Protein AF-A0A0F8ZFQ4-F1 (afdb_monomer_lite)

Radius of gyration: 12.76 Å; chains: 1; bounding box: 31×24×28 Å

Foldseek 3Di:
DAEFDADDPPDALVVCVVCVVVLPQAEYEYEPAAPRDDPVNVVVRVVVCCRNRNPRYHYDYDHDYRDDDPVVVVVVVD

Structure (mmCIF, N/CA/C/O backbone):
data_AF-A0A0F8ZFQ4-F1
#
_entry.id   AF-A0A0F8ZFQ4-F1
#
loop_
_atom_site.group_PDB
_atom_site.id
_atom_site.type_symbol
_atom_site.label_atom_id
_atom_site.label_alt_id
_atom_site.label_comp_id
_atom_site.label_asym_id
_atom_site.label_entity_id
_atom_site.label_seq_id
_atom_site.pdbx_PDB_ins_code
_atom_site.Cartn_x
_atom_site.Cartn_y
_atom_site.Cartn_z
_atom_site.occupancy
_atom_site.B_iso_or_equiv
_atom_site.auth_seq_id
_atom_site.auth_comp_id
_atom_site.auth_asym_id
_atom_site.auth_atom_id
_atom_site.pdbx_PDB_model_num
ATOM 1 N N . VAL A 1 1 ? -7.013 -0.039 -2.480 1.00 85.00 1 VAL A N 1
ATOM 2 C CA . VAL A 1 1 ? -5.989 -0.705 -3.316 1.00 85.00 1 VAL A CA 1
ATOM 3 C C . VAL A 1 1 ? -4.919 0.316 -3.653 1.00 85.00 1 VAL A C 1
ATOM 5 O O . VAL A 1 1 ? -5.281 1.401 -4.091 1.00 85.00 1 VAL A O 1
ATOM 8 N N . LEU A 1 2 ? -3.649 -0.012 -3.420 1.00 86.00 2 LEU A N 1
ATOM 9 C CA . LEU A 1 2 ? -2.486 0.744 -3.893 1.00 86.00 2 LEU A CA 1
ATOM 10 C C . LEU A 1 2 ? -1.822 -0.093 -4.992 1.00 86.00 2 LEU A C 1
ATOM 12 O O . LEU A 1 2 ? -1.498 -1.251 -4.748 1.00 86.00 2 LEU A O 1
ATOM 16 N N . TYR A 1 3 ? -1.682 0.442 -6.203 1.00 83.88 3 TYR A N 1
ATOM 17 C CA . TYR A 1 3 ? -1.176 -0.306 -7.355 1.00 83.88 3 TYR A CA 1
ATOM 18 C C . TYR A 1 3 ? -0.016 0.456 -7.981 1.00 83.88 3 TYR A C 1
ATOM 20 O O . TYR A 1 3 ? -0.242 1.536 -8.519 1.00 83.88 3 TYR A O 1
ATOM 28 N N . ALA A 1 4 ? 1.165 -0.167 -7.974 1.00 72.94 4 ALA A N 1
ATOM 29 C CA . ALA A 1 4 ? 2.422 0.325 -8.533 1.00 72.94 4 ALA A CA 1
ATOM 30 C C . ALA A 1 4 ? 2.894 1.692 -7.981 1.00 72.94 4 ALA A C 1
ATOM 32 O O . ALA A 1 4 ? 2.121 2.605 -7.705 1.00 72.94 4 ALA A O 1
ATOM 33 N N . GLY A 1 5 ? 4.210 1.850 -7.835 1.00 74.88 5 GLY A N 1
ATOM 34 C CA . GLY A 1 5 ? 4.821 3.099 -7.371 1.00 74.88 5 GLY A CA 1
ATOM 35 C C . GLY A 1 5 ? 5.065 3.181 -5.863 1.00 74.88 5 GLY A C 1
ATOM 36 O O . GLY A 1 5 ? 4.897 2.215 -5.121 1.00 74.88 5 GLY A O 1
ATOM 37 N N . GLY A 1 6 ? 5.551 4.347 -5.432 1.00 80.44 6 GLY A N 1
ATOM 38 C CA . GLY A 1 6 ? 5.958 4.609 -4.053 1.00 80.44 6 GLY A CA 1
ATOM 39 C C . GLY A 1 6 ? 4.932 5.414 -3.262 1.00 80.44 6 GLY A C 1
ATOM 40 O O . GLY A 1 6 ? 4.153 6.189 -3.816 1.00 80.44 6 GLY A O 1
ATOM 41 N N . ILE A 1 7 ? 4.982 5.263 -1.945 1.00 86.44 7 ILE A N 1
ATOM 42 C CA . ILE A 1 7 ? 4.151 5.973 -0.983 1.00 86.44 7 ILE A CA 1
ATOM 43 C C . ILE A 1 7 ? 4.743 7.369 -0.724 1.00 86.44 7 ILE A C 1
ATOM 45 O O . ILE A 1 7 ? 5.916 7.470 -0.319 1.00 86.44 7 ILE A O 1
ATOM 49 N N . PRO A 1 8 ? 3.951 8.441 -0.929 1.00 87.94 8 PRO A N 1
ATOM 50 C CA . PRO A 1 8 ? 4.343 9.810 -0.603 1.00 87.94 8 PRO A CA 1
ATOM 51 C C . PRO A 1 8 ? 4.768 9.955 0.865 1.00 87.94 8 PRO A C 1
ATOM 53 O O . PRO A 1 8 ? 4.222 9.299 1.751 1.00 87.94 8 PRO A O 1
ATOM 56 N N . ASN A 1 9 ? 5.757 10.809 1.131 1.00 87.44 9 ASN A N 1
ATOM 57 C CA . ASN A 1 9 ? 6.278 11.015 2.491 1.00 87.44 9 ASN A CA 1
ATOM 58 C C . ASN A 1 9 ? 5.356 11.903 3.343 1.00 87.44 9 ASN A C 1
ATOM 60 O O . ASN A 1 9 ? 5.519 11.979 4.556 1.00 87.44 9 ASN A O 1
ATOM 64 N N . GLU A 1 10 ? 4.429 12.596 2.692 1.00 92.00 10 GLU A N 1
ATOM 65 C CA . GLU A 1 10 ? 3.477 13.538 3.269 1.00 92.00 10 GLU A CA 1
ATOM 66 C C . GLU A 1 10 ? 2.291 12.838 3.948 1.00 92.00 10 GLU A C 1
ATOM 68 O O . GLU A 1 10 ? 1.501 13.495 4.617 1.00 92.00 10 GLU A O 1
ATOM 73 N N . LEU A 1 11 ? 2.149 11.524 3.754 1.00 91.19 11 LEU A N 1
ATOM 74 C CA . LEU A 1 11 ? 1.071 10.735 4.336 1.00 91.19 11 LEU A CA 1
ATOM 75 C C . LEU A 1 11 ? 1.386 10.343 5.780 1.00 91.19 11 LEU A C 1
ATOM 77 O O . LEU A 1 11 ? 2.497 9.910 6.104 1.00 91.19 11 LEU A O 1
ATOM 81 N N . HIS A 1 12 ? 0.367 10.413 6.630 1.00 92.25 12 HIS A N 1
ATOM 82 C CA . HIS A 1 12 ? 0.433 10.023 8.030 1.00 92.25 12 HIS A CA 1
ATOM 83 C C . HIS A 1 12 ? -0.589 8.928 8.348 1.00 92.25 12 HIS A C 1
ATOM 85 O O . HIS A 1 12 ? -1.642 8.822 7.725 1.00 92.25 12 HIS A O 1
ATOM 91 N N . ALA A 1 13 ? -0.308 8.110 9.365 1.00 90.75 13 ALA A N 1
ATOM 92 C CA . ALA A 1 13 ? -1.211 7.033 9.784 1.00 90.75 13 ALA A CA 1
ATOM 93 C C . ALA A 1 13 ? -2.616 7.549 10.164 1.00 90.75 13 ALA A C 1
ATOM 95 O O . ALA A 1 13 ? -3.621 6.884 9.912 1.00 90.75 13 ALA A O 1
ATOM 96 N N . SER A 1 14 ? -2.693 8.768 10.713 1.00 92.81 14 SER A N 1
ATOM 97 C CA . SER A 1 14 ? -3.948 9.450 11.050 1.00 92.81 14 SER A CA 1
ATOM 98 C C . SER A 1 14 ? -4.869 9.646 9.847 1.00 92.81 14 SER A C 1
ATOM 100 O O . SER A 1 14 ? -6.089 9.588 9.998 1.00 92.81 14 SER A O 1
ATOM 102 N N . ASP A 1 15 ? -4.303 9.815 8.648 1.00 92.44 15 ASP A N 1
ATOM 103 C CA . ASP A 1 15 ? -5.071 10.015 7.414 1.00 92.44 15 ASP A CA 1
ATOM 104 C C . ASP A 1 15 ? -5.877 8.767 7.035 1.00 92.44 15 ASP A C 1
ATOM 106 O O . ASP A 1 15 ? -6.846 8.852 6.282 1.00 92.44 15 ASP A O 1
ATOM 110 N N . PHE A 1 16 ? -5.512 7.604 7.585 1.00 91.62 16 PHE A N 1
ATOM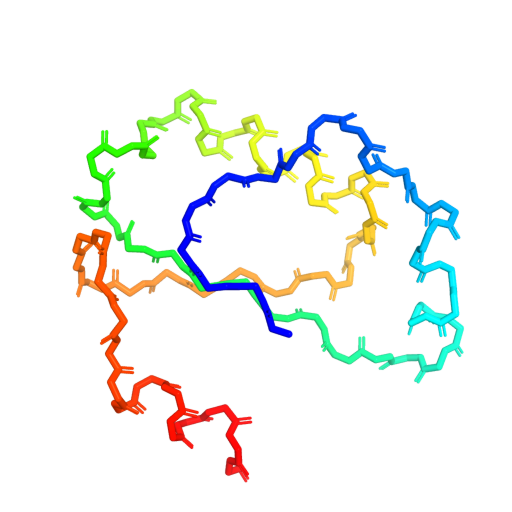 111 C CA . PHE A 1 16 ? -6.114 6.310 7.272 1.00 91.62 16 PHE A CA 1
ATOM 112 C C . PHE A 1 16 ? -6.815 5.653 8.463 1.00 91.62 16 PHE A C 1
ATOM 114 O O . PHE A 1 16 ? -7.338 4.546 8.328 1.00 91.62 16 PHE A O 1
ATOM 121 N N . GLU A 1 17 ? -6.907 6.327 9.615 1.00 91.12 17 GLU A N 1
ATOM 122 C CA . GLU A 1 17 ? -7.543 5.777 10.820 1.00 91.12 17 GLU A CA 1
ATOM 123 C C . GLU A 1 17 ? -8.956 5.241 10.562 1.00 91.12 17 GLU A C 1
ATOM 125 O O . GLU A 1 17 ? -9.341 4.202 11.099 1.00 91.12 17 GLU A O 1
ATOM 130 N N . TYR A 1 18 ? -9.741 5.939 9.739 1.00 92.62 18 TYR A N 1
ATOM 131 C CA . TYR A 1 18 ? -11.107 5.534 9.414 1.00 92.62 18 TYR A CA 1
ATOM 132 C C . TYR A 1 18 ? -11.152 4.218 8.619 1.00 92.62 18 TYR A C 1
ATOM 134 O O . TYR A 1 18 ? -12.064 3.421 8.825 1.00 92.62 18 TYR A O 1
ATOM 142 N N . LEU A 1 19 ? -10.159 3.949 7.761 1.00 90.69 19 LEU A N 1
ATOM 143 C CA . LEU A 1 19 ? -10.048 2.679 7.035 1.00 90.69 19 LEU A CA 1
ATOM 144 C C . LEU A 1 19 ? -9.747 1.532 7.998 1.00 90.69 19 LEU A C 1
ATOM 146 O O . LEU A 1 19 ? -10.348 0.466 7.900 1.00 90.69 19 LEU A O 1
ATOM 150 N N . ILE A 1 20 ? -8.858 1.768 8.964 1.00 86.62 20 ILE A N 1
ATOM 151 C CA . ILE A 1 20 ? -8.491 0.767 9.969 1.00 86.62 20 ILE A CA 1
ATOM 152 C C . ILE A 1 20 ? -9.667 0.454 10.901 1.00 86.62 20 ILE A C 1
ATOM 154 O O . ILE A 1 20 ? -9.889 -0.723 11.208 1.00 86.62 20 ILE A O 1
ATOM 158 N N . LYS A 1 21 ? -10.419 1.485 11.320 1.00 90.00 21 LYS A N 1
ATOM 159 C CA . LYS A 1 21 ? -11.630 1.367 12.155 1.00 90.00 21 LYS A CA 1
ATOM 160 C C . LYS A 1 21 ? -12.755 0.612 11.448 1.00 90.00 21 LYS A C 1
ATOM 162 O O . LYS A 1 21 ? -13.464 -0.142 12.099 1.00 90.00 21 LYS A O 1
ATOM 167 N N . ASN A 1 22 ? -12.881 0.781 10.134 1.00 92.50 22 ASN A N 1
ATOM 168 C CA . ASN A 1 22 ? -13.881 0.089 9.318 1.00 92.50 22 ASN A CA 1
ATOM 169 C C . ASN A 1 22 ? -13.419 -1.289 8.819 1.00 92.50 22 ASN A C 1
ATOM 171 O O . ASN A 1 22 ? -14.082 -1.872 7.967 1.00 92.50 22 ASN A O 1
ATOM 175 N N . GLU A 1 23 ? -12.279 -1.793 9.307 1.00 88.38 23 GLU A N 1
ATOM 176 C CA . GLU A 1 23 ? -11.697 -3.074 8.882 1.00 88.38 23 GLU A CA 1
ATOM 177 C C . GLU A 1 23 ? -11.524 -3.187 7.358 1.00 88.38 23 GLU A C 1
ATOM 179 O O . GLU A 1 23 ? -11.595 -4.270 6.778 1.00 88.38 23 GLU A O 1
ATOM 184 N N . THR A 1 24 ? -11.270 -2.055 6.695 1.00 90.38 24 THR A N 1
ATOM 185 C CA . THR A 1 24 ? -11.102 -2.013 5.247 1.00 90.38 24 THR A CA 1
ATOM 186 C C . THR A 1 24 ? -9.903 -2.859 4.839 1.00 90.38 24 THR A C 1
ATOM 188 O O . THR A 1 24 ? -8.789 -2.664 5.329 1.00 90.38 24 THR A O 1
ATOM 191 N N . LYS A 1 25 ? -10.116 -3.756 3.874 1.00 88.81 25 LYS A N 1
ATOM 192 C CA . LYS A 1 25 ? -9.037 -4.524 3.260 1.00 88.81 25 LYS A CA 1
AT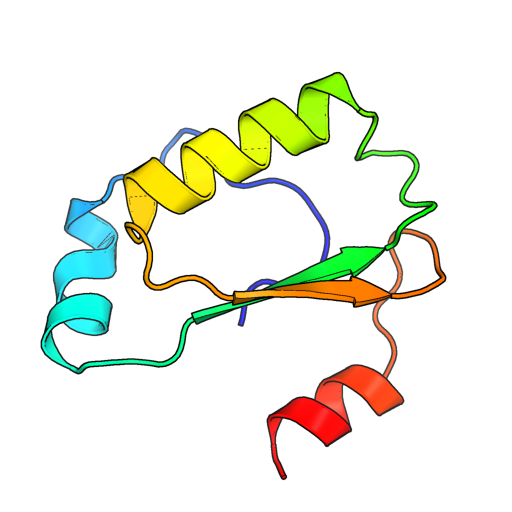OM 193 C C . LYS A 1 25 ? -8.096 -3.598 2.485 1.00 88.81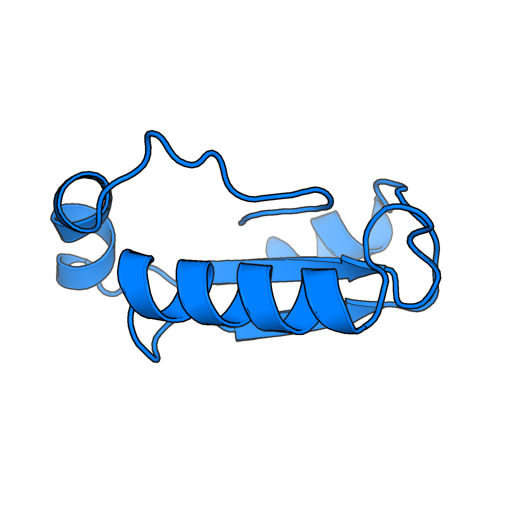 25 LYS A C 1
ATOM 195 O O . LYS A 1 25 ? -8.508 -2.906 1.550 1.00 88.81 25 LYS A O 1
ATOM 200 N N . ILE A 1 26 ? -6.817 -3.611 2.852 1.00 89.75 26 ILE A N 1
ATOM 201 C CA . ILE A 1 26 ? -5.768 -2.830 2.194 1.00 89.75 26 ILE A CA 1
ATOM 202 C C . ILE A 1 26 ? -4.900 -3.800 1.401 1.00 89.75 26 ILE A C 1
ATOM 204 O O . ILE A 1 26 ? -4.231 -4.651 1.972 1.00 89.75 26 ILE A O 1
ATOM 208 N N . SER A 1 27 ? -4.922 -3.675 0.078 1.00 89.00 27 SER A N 1
ATOM 209 C CA . SER A 1 27 ? -4.110 -4.494 -0.827 1.00 89.00 27 SER A CA 1
ATOM 210 C C . SER A 1 27 ? -3.151 -3.617 -1.610 1.00 89.00 27 SER A C 1
ATOM 212 O O . SER A 1 27 ? -3.552 -2.567 -2.130 1.00 89.00 27 SER A O 1
ATOM 214 N N . ILE A 1 28 ? -1.903 -4.066 -1.684 1.00 87.88 28 ILE A N 1
ATOM 215 C CA . ILE A 1 28 ? -0.779 -3.374 -2.303 1.00 87.88 28 ILE A CA 1
ATOM 216 C C . ILE A 1 28 ? -0.229 -4.272 -3.396 1.00 87.88 28 ILE A C 1
ATOM 218 O O . ILE A 1 28 ? 0.172 -5.395 -3.116 1.00 87.88 28 ILE A O 1
ATOM 222 N N . LEU A 1 29 ? -0.236 -3.792 -4.634 1.00 87.38 29 LEU A N 1
ATOM 223 C CA . LEU A 1 29 ? 0.183 -4.553 -5.802 1.00 87.38 29 LEU A CA 1
ATOM 224 C C . LEU A 1 29 ? 1.449 -3.936 -6.386 1.00 87.38 29 LEU A C 1
ATOM 226 O O . LEU A 1 29 ? 1.449 -2.757 -6.746 1.00 87.38 29 LEU A O 1
ATOM 230 N N . VAL A 1 30 ? 2.510 -4.734 -6.500 1.00 86.69 30 VAL A N 1
ATOM 231 C CA . VAL A 1 30 ? 3.800 -4.303 -7.061 1.00 86.69 30 VAL A CA 1
ATOM 232 C C . VAL A 1 30 ? 4.367 -5.343 -8.023 1.00 86.69 30 VAL A C 1
ATOM 234 O O . VAL A 1 30 ? 4.214 -6.546 -7.813 1.00 86.69 30 VAL A O 1
ATOM 237 N N . GLY A 1 31 ? 5.027 -4.873 -9.080 1.00 85.75 31 GLY A N 1
ATOM 238 C CA . GLY A 1 31 ? 5.751 -5.730 -10.014 1.00 85.75 31 GLY A CA 1
ATOM 239 C C . GLY A 1 31 ? 7.101 -6.161 -9.437 1.00 85.75 31 GLY A C 1
ATOM 240 O O . GLY A 1 31 ? 7.814 -5.356 -8.836 1.00 85.75 31 GLY A O 1
ATOM 241 N N . ASP A 1 32 ? 7.481 -7.425 -9.609 1.00 82.75 32 ASP A N 1
ATOM 242 C CA . ASP A 1 32 ? 8.779 -7.954 -9.166 1.00 82.75 32 ASP A CA 1
ATOM 243 C C . ASP A 1 32 ? 9.979 -7.373 -9.939 1.00 82.75 32 ASP A C 1
ATOM 245 O O . ASP A 1 32 ? 11.088 -7.299 -9.390 1.00 82.75 32 ASP A O 1
ATOM 249 N N . LYS A 1 33 ? 9.730 -6.927 -11.176 1.00 82.25 33 LYS A N 1
ATOM 250 C CA . LYS A 1 33 ? 10.667 -6.309 -12.124 1.00 82.25 33 LYS A CA 1
ATOM 251 C C . LYS A 1 33 ? 10.425 -4.806 -12.273 1.00 82.25 33 LYS A C 1
ATOM 253 O O . LYS A 1 33 ? 10.868 -4.212 -13.254 1.00 82.25 33 LYS A O 1
ATOM 258 N N . ASP A 1 34 ? 9.702 -4.185 -11.344 1.00 80.44 34 ASP A N 1
ATOM 259 C CA . ASP A 1 34 ? 9.535 -2.733 -11.335 1.00 80.44 34 ASP A CA 1
ATOM 260 C C . ASP A 1 34 ? 10.908 -2.067 -11.119 1.00 80.44 34 ASP A C 1
ATOM 262 O O . ASP A 1 34 ? 11.551 -2.227 -10.077 1.00 80.44 34 ASP A O 1
ATOM 266 N N . GLU A 1 35 ? 11.372 -1.346 -12.142 1.00 76.38 35 GLU A N 1
ATOM 267 C CA . GLU A 1 35 ? 12.680 -0.683 -12.174 1.00 76.38 35 GLU A CA 1
ATOM 268 C C . GLU A 1 35 ? 12.814 0.430 -11.123 1.00 76.38 35 GLU A C 1
ATOM 270 O O . GLU A 1 35 ? 13.927 0.791 -10.733 1.00 76.38 35 GLU A O 1
ATOM 275 N N . TYR A 1 36 ? 11.687 0.922 -10.601 1.00 76.00 36 TYR A N 1
ATOM 276 C CA . TYR A 1 36 ? 11.636 1.919 -9.538 1.00 76.00 36 TYR A CA 1
ATOM 277 C C . TYR A 1 36 ? 11.626 1.292 -8.131 1.00 76.00 36 TYR A C 1
ATOM 279 O O . TYR A 1 36 ? 11.818 2.002 -7.140 1.00 76.00 36 TYR A O 1
ATOM 287 N N . LEU A 1 37 ? 11.457 -0.034 -8.019 1.00 75.94 37 LEU A N 1
ATOM 288 C CA . LEU A 1 37 ? 11.454 -0.798 -6.764 1.00 75.94 37 LEU A CA 1
ATOM 289 C C . LEU A 1 37 ? 12.676 -1.725 -6.667 1.00 75.94 37 LEU A C 1
ATOM 291 O O . LEU A 1 37 ? 12.578 -2.960 -6.653 1.00 75.94 37 LEU A O 1
ATOM 295 N N . ASN A 1 38 ? 13.853 -1.117 -6.517 1.00 78.19 38 ASN A N 1
ATOM 296 C CA . ASN A 1 38 ? 15.049 -1.842 -6.085 1.00 78.19 38 ASN A CA 1
ATOM 297 C C . ASN A 1 38 ? 14.874 -2.411 -4.653 1.00 78.19 38 ASN A C 1
ATOM 299 O O . ASN A 1 38 ? 13.946 -2.043 -3.930 1.00 78.19 38 ASN A O 1
ATOM 303 N N . GLU A 1 39 ? 15.736 -3.340 -4.229 1.00 79.38 39 GLU A N 1
ATOM 304 C CA . GLU A 1 39 ? 15.584 -4.035 -2.936 1.00 79.38 39 GLU A CA 1
ATOM 305 C C . GLU A 1 39 ? 15.533 -3.087 -1.725 1.00 79.38 39 GLU A C 1
ATOM 307 O O . GLU A 1 39 ? 14.737 -3.287 -0.805 1.00 79.38 39 GLU A O 1
ATOM 312 N N . GLU A 1 40 ? 16.354 -2.035 -1.721 1.00 84.94 40 GLU A N 1
ATOM 313 C CA . GLU A 1 40 ? 16.367 -1.033 -0.649 1.00 84.94 40 GLU A CA 1
ATOM 314 C C . GLU A 1 40 ? 15.070 -0.222 -0.615 1.00 84.94 40 GLU A C 1
ATOM 316 O O . GLU A 1 40 ? 14.501 0.036 0.455 1.00 84.94 40 GLU A O 1
ATOM 321 N N . ARG A 1 41 ? 14.559 0.139 -1.797 1.00 83.81 41 ARG A N 1
ATOM 322 C CA . ARG A 1 41 ? 13.303 0.864 -1.925 1.00 83.81 41 ARG A CA 1
ATOM 323 C C . ARG A 1 41 ? 12.136 0.001 -1.481 1.00 83.81 41 ARG A C 1
ATOM 325 O O . ARG A 1 41 ? 11.320 0.495 -0.715 1.00 83.81 41 ARG A O 1
ATOM 332 N N . ARG A 1 42 ? 12.098 -1.287 -1.839 1.00 81.62 42 ARG A N 1
ATOM 333 C CA . ARG A 1 42 ? 11.066 -2.220 -1.349 1.00 81.62 42 ARG A CA 1
ATOM 334 C C . ARG A 1 42 ? 11.019 -2.264 0.171 1.00 81.62 42 ARG A C 1
ATOM 336 O O . ARG A 1 42 ? 9.940 -2.138 0.736 1.00 81.62 42 ARG A O 1
ATOM 343 N N . LYS A 1 43 ? 12.173 -2.376 0.837 1.00 85.25 43 LYS A N 1
ATOM 344 C CA . LYS A 1 43 ? 12.235 -2.362 2.309 1.00 85.25 43 LYS A CA 1
ATOM 345 C C . LYS A 1 43 ? 11.696 -1.053 2.882 1.00 85.25 43 LYS A C 1
ATOM 347 O O . LYS A 1 43 ? 10.919 -1.074 3.829 1.00 85.25 43 LYS A O 1
ATOM 352 N N . THR A 1 44 ? 12.076 0.077 2.289 1.00 88.06 44 THR A N 1
ATOM 353 C CA . THR A 1 44 ? 11.611 1.399 2.736 1.00 88.06 44 THR A CA 1
ATOM 354 C C . THR A 1 44 ? 10.104 1.562 2.549 1.00 88.06 44 THR A C 1
ATOM 356 O O . THR A 1 44 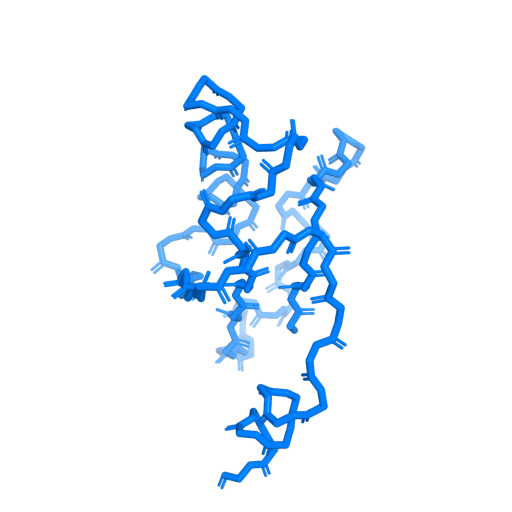? 9.419 2.044 3.446 1.00 88.06 44 THR A O 1
ATOM 359 N N . GLU A 1 45 ? 9.573 1.141 1.404 1.00 87.31 45 GLU A N 1
ATOM 360 C CA . GLU A 1 45 ? 8.141 1.199 1.119 1.00 87.31 45 GLU A CA 1
ATOM 361 C C . GLU A 1 45 ? 7.354 0.247 2.027 1.00 87.31 45 GLU A C 1
ATOM 363 O O . GLU A 1 45 ? 6.341 0.660 2.579 1.00 87.31 45 GLU A O 1
ATOM 368 N N . MET A 1 46 ? 7.852 -0.964 2.298 1.00 84.00 46 MET A N 1
ATOM 369 C CA . MET A 1 46 ? 7.247 -1.870 3.286 1.00 84.00 46 MET A CA 1
ATOM 370 C C . MET A 1 46 ? 7.185 -1.244 4.684 1.00 84.00 46 MET A C 1
ATOM 372 O O . MET A 1 46 ? 6.140 -1.286 5.320 1.00 84.00 46 MET A O 1
ATOM 376 N N . LEU A 1 47 ? 8.254 -0.581 5.135 1.00 88.88 47 LEU A N 1
ATOM 377 C CA . LEU A 1 47 ? 8.235 0.126 6.420 1.00 88.88 47 LEU A CA 1
ATOM 378 C C . LEU A 1 47 ? 7.213 1.271 6.437 1.00 88.88 47 LEU A C 1
ATOM 380 O O . LEU A 1 47 ? 6.553 1.494 7.449 1.00 88.88 47 LEU A O 1
ATOM 384 N N . LYS A 1 48 ? 7.056 2.002 5.328 1.00 89.94 48 LYS A N 1
ATOM 385 C CA . LYS A 1 48 ? 6.022 3.042 5.216 1.00 89.94 48 LYS A CA 1
ATOM 386 C C . LYS A 1 48 ? 4.618 2.453 5.261 1.00 89.94 48 LYS A C 1
ATOM 388 O O . LYS A 1 48 ? 3.765 3.003 5.946 1.00 89.94 48 LYS A O 1
ATOM 393 N N . ILE A 1 49 ? 4.390 1.350 4.556 1.00 89.56 49 ILE A N 1
ATOM 394 C CA . ILE A 1 49 ? 3.122 0.616 4.563 1.00 89.56 49 ILE A CA 1
ATOM 395 C C . ILE A 1 49 ? 2.764 0.216 5.991 1.00 89.56 49 ILE A C 1
ATOM 397 O O . ILE A 1 49 ? 1.670 0.537 6.454 1.00 89.56 49 ILE A O 1
ATOM 401 N N . ASP A 1 50 ? 3.706 -0.411 6.692 1.00 89.00 50 ASP A N 1
ATOM 402 C CA . ASP A 1 50 ? 3.517 -0.841 8.074 1.00 89.00 50 ASP A CA 1
ATOM 403 C C . ASP A 1 50 ? 3.258 0.356 8.997 1.00 89.00 50 ASP A C 1
ATOM 405 O O . ASP A 1 50 ? 2.397 0.291 9.871 1.00 89.00 50 ASP A O 1
ATOM 409 N N . ASN A 1 51 ? 3.933 1.485 8.778 1.00 90.94 51 ASN A N 1
ATOM 410 C CA . ASN A 1 51 ? 3.697 2.700 9.557 1.00 90.94 51 ASN A CA 1
ATOM 411 C C . ASN A 1 51 ? 2.319 3.330 9.290 1.00 90.94 51 ASN A C 1
ATOM 413 O O . ASN A 1 51 ? 1.706 3.849 10.220 1.00 90.94 51 ASN A O 1
ATOM 417 N N . LEU A 1 52 ? 1.832 3.316 8.045 1.00 91.25 52 LEU A N 1
ATOM 418 C CA . LEU A 1 52 ? 0.557 3.940 7.667 1.00 91.25 52 LEU A CA 1
ATOM 419 C C . LEU A 1 52 ? -0.656 3.074 8.006 1.00 91.25 52 LEU A C 1
ATOM 421 O O . LEU A 1 52 ? -1.696 3.596 8.405 1.00 91.25 52 LEU A O 1
ATOM 425 N N . PHE A 1 53 ? -0.532 1.762 7.817 1.00 89.44 53 PHE A N 1
ATOM 426 C CA . PHE A 1 53 ? -1.656 0.829 7.853 1.00 89.44 53 PHE A CA 1
ATOM 427 C C . PHE A 1 53 ? -1.523 -0.244 8.941 1.00 89.44 53 PHE A C 1
ATOM 429 O O . PHE A 1 53 ? -2.467 -1.006 9.172 1.00 89.44 53 PHE A O 1
ATOM 436 N N . GLY A 1 54 ? -0.375 -0.322 9.622 1.00 82.38 54 GLY A N 1
ATOM 437 C CA . GLY A 1 54 ? -0.043 -1.432 10.511 1.00 82.38 54 GLY A CA 1
ATOM 438 C C . GLY A 1 54 ? 0.079 -2.758 9.756 1.00 82.38 54 GLY A C 1
ATOM 439 O O . GLY A 1 54 ? 0.121 -2.805 8.528 1.00 82.38 54 GLY A O 1
ATOM 440 N N . ALA A 1 55 ? 0.015 -3.869 10.491 1.00 74.88 55 ALA A N 1
ATOM 441 C CA . ALA A 1 55 ? 0.033 -5.227 9.936 1.00 74.88 55 ALA A CA 1
ATOM 442 C C . ALA A 1 55 ? -1.264 -5.629 9.185 1.00 74.88 55 ALA A C 1
ATOM 444 O O . ALA A 1 55 ? -1.587 -6.813 9.101 1.00 74.88 55 ALA A O 1
ATOM 445 N N . LYS A 1 56 ? -2.051 -4.660 8.690 1.00 79.50 56 LYS A N 1
ATOM 446 C CA . LYS A 1 56 ? -3.319 -4.894 7.972 1.00 79.50 56 LYS A CA 1
ATOM 447 C C . LYS A 1 56 ? -3.193 -4.818 6.447 1.00 79.50 56 LYS A C 1
ATOM 449 O O . LYS A 1 56 ? -4.164 -5.112 5.752 1.00 79.50 56 LYS A O 1
ATOM 454 N N . ALA A 1 57 ? -2.044 -4.403 5.919 1.00 85.62 57 ALA A N 1
ATOM 455 C CA . ALA A 1 57 ? -1.823 -4.335 4.481 1.00 85.62 57 ALA A CA 1
ATOM 456 C C . ALA A 1 57 ? -1.345 -5.683 3.917 1.00 85.62 57 ALA A C 1
ATOM 458 O O . ALA A 1 57 ? -0.360 -6.252 4.380 1.00 85.62 57 ALA A O 1
ATOM 459 N N . GLU A 1 58 ? -2.018 -6.175 2.878 1.00 87.31 58 GLU A N 1
ATOM 460 C CA . GLU A 1 58 ? -1.599 -7.347 2.108 1.00 87.31 58 GLU A CA 1
ATOM 461 C C . GLU A 1 58 ? -0.742 -6.913 0.914 1.00 87.31 58 GLU A C 1
ATOM 463 O O . GLU A 1 58 ? -1.216 -6.187 0.035 1.00 87.31 58 GLU A O 1
ATOM 468 N N . LEU A 1 59 ? 0.505 -7.387 0.855 1.00 84.81 59 LEU A N 1
ATOM 469 C CA . LEU A 1 59 ? 1.390 -7.193 -0.292 1.00 84.81 59 LEU A CA 1
ATOM 470 C C . LEU A 1 59 ? 1.220 -8.337 -1.300 1.00 84.81 59 LEU A C 1
ATOM 472 O O . LEU A 1 59 ? 1.453 -9.501 -0.983 1.00 84.81 59 LEU A O 1
ATOM 476 N N . MET A 1 60 ? 0.867 -7.992 -2.533 1.00 86.19 60 MET A N 1
ATOM 477 C CA . MET A 1 60 ? 0.762 -8.894 -3.675 1.00 86.19 60 MET A CA 1
ATOM 478 C C . MET A 1 60 ? 1.825 -8.512 -4.705 1.00 86.19 60 MET A C 1
ATOM 480 O O . MET A 1 60 ? 1.808 -7.415 -5.265 1.00 86.19 60 MET A O 1
ATOM 484 N N . ILE A 1 61 ? 2.755 -9.427 -4.959 1.00 84.44 61 ILE A N 1
ATOM 485 C CA . ILE A 1 61 ? 3.808 -9.241 -5.958 1.00 84.44 61 ILE A CA 1
ATOM 486 C C . ILE A 1 61 ? 3.409 -10.006 -7.217 1.00 84.44 61 ILE A C 1
ATOM 488 O O . ILE A 1 61 ? 3.070 -11.187 -7.134 1.00 84.44 61 ILE A O 1
ATOM 492 N N . PHE A 1 62 ? 3.448 -9.348 -8.373 1.00 85.38 62 PHE A N 1
ATOM 493 C CA . PHE A 1 62 ? 3.176 -9.981 -9.662 1.00 85.38 62 PHE A CA 1
ATOM 494 C C . PHE A 1 62 ? 4.410 -9.956 -10.564 1.00 85.38 62 PHE A C 1
ATOM 496 O O . PHE A 1 62 ? 5.252 -9.070 -10.445 1.00 85.38 62 PHE A O 1
ATOM 503 N N . ASP A 1 63 ? 4.494 -10.911 -11.492 1.00 83.62 63 ASP A N 1
ATOM 504 C CA . ASP A 1 63 ? 5.536 -10.908 -12.523 1.00 83.62 63 ASP A CA 1
ATOM 505 C C . ASP A 1 63 ? 5.287 -9.753 -13.504 1.00 83.62 63 ASP A C 1
ATOM 507 O O . ASP A 1 63 ? 4.307 -9.778 -14.266 1.00 83.62 63 ASP A O 1
ATOM 511 N N . GLY A 1 64 ? 6.126 -8.718 -13.462 1.00 82.62 64 GLY A N 1
ATOM 512 C CA . GLY A 1 64 ? 6.004 -7.546 -14.326 1.00 82.62 64 GLY A CA 1
ATOM 513 C C . GLY A 1 64 ? 6.728 -6.296 -13.827 1.00 82.62 64 GLY A C 1
ATOM 514 O O . GLY A 1 64 ? 7.276 -6.256 -12.729 1.00 82.62 64 GLY A O 1
ATOM 515 N N . THR A 1 65 ? 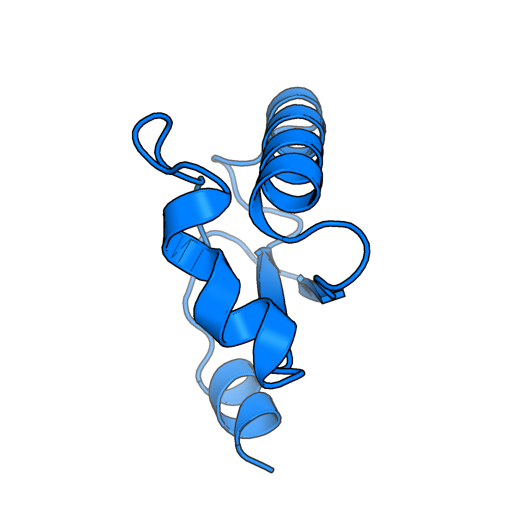6.741 -5.270 -14.676 1.00 82.81 65 THR A N 1
ATOM 516 C CA . THR A 1 65 ? 7.341 -3.954 -14.412 1.00 82.81 65 THR A CA 1
ATOM 517 C C . THR A 1 65 ? 6.294 -2.984 -13.834 1.00 82.81 65 THR A C 1
ATOM 519 O O . THR A 1 65 ? 5.273 -3.409 -13.285 1.00 82.81 65 THR A O 1
ATOM 522 N N . HIS A 1 66 ? 6.526 -1.674 -13.959 1.00 76.81 66 HIS A N 1
ATOM 523 C CA . HIS A 1 66 ? 5.602 -0.609 -13.572 1.00 76.81 66 HIS A CA 1
ATOM 524 C C . HIS A 1 66 ? 4.395 -0.494 -14.533 1.00 76.81 66 HIS A C 1
ATOM 526 O O . HIS A 1 66 ? 4.215 0.507 -15.224 1.00 76.81 66 HIS A O 1
ATOM 532 N N . GLU A 1 67 ? 3.565 -1.537 -14.614 1.00 75.50 67 GLU A N 1
ATOM 533 C CA . GLU A 1 67 ? 2.415 -1.584 -15.524 1.00 75.50 67 GLU A CA 1
ATOM 534 C C . GLU A 1 67 ? 1.122 -2.004 -14.824 1.00 75.50 67 GLU A C 1
ATOM 536 O O . GLU A 1 67 ? 1.077 -2.951 -14.034 1.00 75.50 67 GLU A O 1
ATOM 541 N N . MET A 1 68 ? 0.030 -1.323 -15.177 1.00 78.12 68 MET A N 1
ATOM 542 C CA . MET A 1 68 ? -1.328 -1.678 -14.766 1.00 78.12 68 MET A CA 1
ATOM 543 C C . MET A 1 68 ? -1.862 -2.843 -15.605 1.00 78.12 68 MET A C 1
ATOM 545 O O . MET A 1 68 ? -2.163 -2.684 -16.789 1.00 78.12 68 MET A O 1
ATOM 549 N N . LYS A 1 69 ? -2.039 -4.013 -14.984 1.00 79.88 69 LYS A N 1
ATOM 550 C CA . LYS A 1 69 ? -2.610 -5.203 -15.625 1.00 79.88 69 LYS A CA 1
ATOM 551 C C . LYS A 1 69 ? -4.104 -5.288 -15.340 1.00 79.88 69 LYS A C 1
ATOM 553 O O . LYS A 1 69 ? -4.524 -5.426 -14.193 1.00 79.88 69 LYS A O 1
ATOM 558 N N . ARG A 1 70 ? -4.911 -5.259 -16.404 1.00 82.56 70 ARG A N 1
ATOM 559 C CA . ARG A 1 70 ? -6.381 -5.359 -16.319 1.00 82.56 70 ARG A CA 1
ATOM 560 C C . ARG A 1 70 ? -6.834 -6.625 -15.597 1.00 82.56 70 ARG A C 1
ATOM 562 O O . ARG A 1 70 ? -7.754 -6.560 -14.792 1.00 82.56 70 ARG A O 1
ATOM 569 N N . ASP A 1 71 ? -6.150 -7.739 -15.833 1.00 80.75 71 ASP A N 1
ATOM 570 C CA . ASP A 1 71 ? -6.492 -9.024 -15.220 1.00 80.75 71 ASP A CA 1
ATOM 571 C C . ASP A 1 71 ? -6.330 -8.996 -13.694 1.00 80.75 71 ASP A C 1
ATOM 573 O O . ASP A 1 71 ? -7.183 -9.512 -12.976 1.00 80.75 71 ASP A O 1
ATOM 577 N N . LEU A 1 72 ? -5.292 -8.316 -13.188 1.00 79.56 72 LEU A N 1
ATOM 578 C CA . LEU A 1 72 ? -5.085 -8.137 -11.748 1.00 79.56 72 LEU A CA 1
ATOM 579 C C . LEU A 1 72 ? -6.146 -7.223 -11.135 1.00 79.56 72 LEU A C 1
ATOM 581 O O . LEU 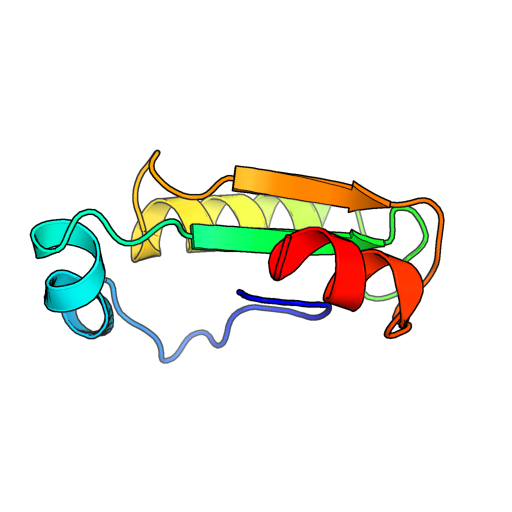A 1 72 ? -6.622 -7.495 -10.041 1.00 79.56 72 LEU A O 1
ATOM 585 N N . ILE A 1 73 ? -6.551 -6.164 -11.841 1.00 79.94 73 ILE A N 1
ATOM 586 C CA . ILE A 1 73 ? -7.622 -5.270 -11.377 1.00 79.94 73 ILE A CA 1
ATOM 587 C C . ILE A 1 73 ? -8.948 -6.031 -11.279 1.00 79.94 73 ILE A C 1
ATOM 589 O O . ILE A 1 73 ? -9.641 -5.926 -10.270 1.00 79.94 73 ILE A O 1
ATOM 593 N N . ASN A 1 74 ? -9.281 -6.833 -12.293 1.00 81.81 74 ASN A N 1
ATOM 594 C CA . ASN A 1 74 ? -10.499 -7.643 -12.292 1.00 81.81 74 ASN A CA 1
ATOM 595 C C . ASN A 1 74 ? -10.502 -8.668 -11.143 1.00 81.81 74 ASN A C 1
ATOM 597 O O . ASN A 1 74 ? -11.538 -8.875 -10.512 1.00 81.81 74 ASN A O 1
ATOM 601 N N . ALA A 1 75 ? -9.341 -9.239 -10.806 1.00 77.19 75 ALA A N 1
ATOM 602 C CA . ALA A 1 75 ? -9.196 -10.155 -9.675 1.00 77.19 75 ALA A CA 1
ATOM 603 C C . ALA A 1 75 ? -9.441 -9.501 -8.298 1.00 77.19 75 ALA A C 1
ATOM 605 O O . ALA A 1 75 ? -9.678 -10.215 -7.331 1.00 77.19 75 ALA A O 1
ATOM 606 N N . LEU A 1 76 ? -9.404 -8.167 -8.187 1.00 73.56 76 LEU A N 1
ATOM 607 C CA . LEU A 1 76 ? -9.653 -7.448 -6.927 1.00 73.56 76 LEU A CA 1
ATOM 608 C C . LEU A 1 76 ? -11.133 -7.119 -6.683 1.00 73.56 76 LEU A C 1
ATOM 610 O O . LEU A 1 76 ? -11.489 -6.731 -5.573 1.00 73.56 76 LEU A O 1
ATOM 614 N N . VAL A 1 77 ? -11.976 -7.215 -7.715 1.00 66.00 77 VAL A N 1
ATOM 615 C CA . VAL A 1 77 ? -13.411 -6.869 -7.663 1.00 66.00 77 VAL A CA 1
ATOM 616 C C . VAL A 1 77 ? -14.293 -8.119 -7.515 1.00 66.00 77 VAL A C 1
ATOM 618 O O . VAL A 1 77 ? -15.500 -7.995 -7.320 1.00 66.00 77 VAL A O 1
ATOM 621 N N . THR A 1 78 ? -13.697 -9.312 -7.603 1.00 50.66 78 THR A N 1
ATOM 622 C CA . THR A 1 78 ? -14.397 -10.607 -7.572 1.00 50.66 78 THR A CA 1
ATOM 623 C C . THR A 1 78 ? -14.363 -11.211 -6.175 1.00 50.66 78 THR A C 1
ATOM 625 O O . THR A 1 78 ? -15.412 -11.741 -5.749 1.00 50.66 78 THR A O 1
#

Organism: NCBI:txid412755

Secondary structure (DSSP, 8-state):
-EESSPPPTT--GGGGHHHHHTT--EEEEEETT-TT--HHHHHHHHHHHHHHHGGGEEEEEESSSS---HHHHHHTT-

pLDDT: mean 84.14, std 6.84, range [50.66, 92.81]

Sequence (78 aa):
VLYAGGIPNELHASDFEYLIKNETKISILVGDKDEYLNEERRKTEMLKIDNLFGAKAELMIFDGTHEMKRDLINALVT